Protein AF-J9ED72-F1 (afdb_monomer_lite)

Organism: Wuchereria bancrofti (NCBI:txid6293)

Foldseek 3Di:
DDPDPQDDDDDPDDACRRPPFDDQPQKDWDWWAFPVRKIWIWIWRDDDPDPDADEDEDDPPDAPVRPRTDDDTYIYTADPHDPIHDHGDPVVVVRRSVRRVPDDD

Sequence (105 aa):
MSIRNCLKRKDLRFGFEHQCAAEVFGIECFVTETEKKNHIACVFVRKVRPRYTLLFSHPNGSDISDHLVGLPNLHDAASGYGISDGNPSEKNMYSDITAVYKVNY

pLDDT: mean 75.43, std 14.71, range [35.56, 94.12]

Secondary structure (DSSP, 8-state):
-------S-S----GGGSTTSPP--SEEEEEEE-TTS-EEEEEEEPPSS-S--EE-PPPTT--GGGG-SS-SSEEE--TTSTT--S---HHHHHHHHHHHHTS--

Structure (mmCIF, N/CA/C/O backbone):
data_AF-J9ED72-F1
#
_entry.id   AF-J9ED72-F1
#
loop_
_atom_site.group_PDB
_atom_site.id
_atom_site.type_symbol
_atom_site.label_atom_id
_atom_site.label_alt_id
_atom_site.label_comp_id
_atom_site.label_asym_id
_atom_site.label_entity_id
_atom_site.label_seq_id
_atom_site.pdbx_PDB_ins_code
_atom_site.Cartn_x
_atom_site.Cartn_y
_atom_site.Cartn_z
_atom_site.occupancy
_atom_site.B_iso_or_equiv
_atom_site.auth_seq_id
_atom_site.auth_comp_id
_atom_site.auth_asym_id
_atom_site.auth_atom_id
_atom_site.pdbx_PDB_model_num
ATOM 1 N N . MET A 1 1 ? 9.053 -24.200 -8.624 1.00 40.50 1 MET A N 1
ATOM 2 C CA . MET A 1 1 ? 9.488 -23.899 -10.008 1.00 40.50 1 MET A CA 1
ATOM 3 C C . MET A 1 1 ? 11.011 -23.809 -9.997 1.00 40.50 1 MET A C 1
ATOM 5 O O . MET A 1 1 ? 11.548 -23.164 -9.110 1.00 40.50 1 MET A O 1
ATOM 9 N N . SER A 1 2 ? 11.705 -24.566 -10.850 1.00 35.56 2 SER A N 1
ATOM 10 C CA . SER A 1 2 ? 13.157 -24.816 -10.761 1.00 35.56 2 SER A CA 1
ATOM 11 C C . SER A 1 2 ? 13.991 -23.620 -11.253 1.00 35.56 2 SER A C 1
ATOM 13 O O . SER A 1 2 ? 13.996 -23.324 -12.446 1.00 35.56 2 SER A O 1
ATOM 15 N N . ILE A 1 3 ? 14.716 -22.953 -10.345 1.00 48.78 3 ILE A N 1
ATOM 16 C CA . ILE A 1 3 ? 15.674 -21.862 -10.623 1.00 48.78 3 ILE A CA 1
ATOM 17 C C . ILE A 1 3 ? 16.982 -22.474 -11.151 1.00 48.78 3 ILE A C 1
ATOM 19 O O . ILE A 1 3 ? 17.973 -22.555 -10.431 1.00 48.78 3 ILE A O 1
ATOM 23 N N . ARG A 1 4 ? 16.994 -23.012 -12.377 1.00 45.03 4 ARG A N 1
ATOM 24 C CA . ARG A 1 4 ? 18.213 -23.659 -12.914 1.00 45.03 4 ARG A CA 1
ATOM 25 C C . ARG A 1 4 ? 18.757 -23.124 -14.235 1.00 45.03 4 ARG A C 1
ATOM 27 O O . ARG A 1 4 ? 19.825 -23.567 -14.626 1.00 45.03 4 ARG A O 1
ATOM 34 N N . ASN A 1 5 ? 18.133 -22.133 -14.878 1.00 52.03 5 ASN A N 1
ATOM 35 C CA . ASN A 1 5 ? 18.563 -21.703 -16.223 1.00 52.03 5 ASN A CA 1
ATOM 36 C C . ASN A 1 5 ? 18.887 -20.205 -16.394 1.00 52.03 5 ASN A C 1
ATOM 38 O O . ASN A 1 5 ? 19.026 -19.750 -17.523 1.00 52.03 5 ASN A O 1
ATOM 42 N N . CYS A 1 6 ? 19.064 -19.426 -15.322 1.00 56.59 6 CYS A N 1
ATOM 43 C CA . CYS A 1 6 ? 19.207 -17.963 -15.433 1.00 56.59 6 CYS A CA 1
ATOM 44 C C . CYS A 1 6 ? 20.587 -17.451 -15.911 1.00 56.59 6 CYS A C 1
ATOM 46 O O . CYS A 1 6 ? 20.858 -16.261 -15.806 1.00 56.59 6 CYS A O 1
ATOM 48 N N . LEU A 1 7 ? 21.492 -18.304 -16.411 1.00 59.69 7 LEU A N 1
ATOM 49 C CA . LEU A 1 7 ? 22.860 -17.878 -16.738 1.00 59.69 7 LEU A CA 1
ATOM 50 C C . LEU A 1 7 ? 23.375 -18.456 -18.059 1.00 59.69 7 LEU A C 1
ATOM 52 O O . LEU A 1 7 ? 24.192 -19.373 -18.047 1.00 59.69 7 LEU A O 1
ATOM 56 N N . LYS A 1 8 ? 22.971 -17.870 -19.198 1.00 53.81 8 LYS A N 1
ATOM 57 C CA . LYS A 1 8 ? 23.763 -17.894 -20.448 1.00 53.81 8 LYS A CA 1
ATOM 58 C C . LYS A 1 8 ? 23.600 -16.599 -21.283 1.00 53.81 8 LYS A C 1
ATOM 60 O O . LYS A 1 8 ? 22.844 -16.579 -22.240 1.00 53.81 8 LYS A O 1
ATOM 65 N N . ARG A 1 9 ? 24.454 -15.606 -20.981 1.00 51.88 9 ARG A N 1
ATOM 66 C CA . ARG A 1 9 ? 24.963 -14.489 -21.831 1.00 51.88 9 ARG A CA 1
ATOM 67 C C . ARG A 1 9 ? 24.094 -13.248 -22.177 1.00 51.88 9 ARG A C 1
ATOM 69 O O . ARG A 1 9 ? 23.200 -13.331 -22.998 1.00 51.88 9 ARG A O 1
ATOM 76 N N . LYS A 1 10 ? 24.695 -12.100 -21.801 1.00 51.38 10 LYS A N 1
ATOM 77 C CA . LYS A 1 10 ? 25.096 -10.889 -22.578 1.00 51.38 10 LYS A CA 1
ATOM 78 C C . LYS A 1 10 ? 24.229 -9.624 -22.671 1.00 51.38 10 LYS A C 1
ATOM 80 O O . LYS A 1 10 ? 24.751 -8.626 -23.158 1.00 51.38 10 LYS A O 1
ATOM 85 N N . ASP A 1 11 ? 23.079 -9.561 -22.034 1.00 60.19 11 ASP A N 1
ATOM 86 C CA . ASP A 1 11 ? 22.399 -8.299 -21.733 1.00 60.19 11 ASP A CA 1
ATOM 87 C C . ASP A 1 11 ? 21.892 -8.352 -20.292 1.00 60.19 11 ASP A C 1
ATOM 89 O O . ASP A 1 11 ? 20.864 -8.948 -19.988 1.00 60.19 11 ASP A O 1
ATOM 93 N N . LEU A 1 12 ? 22.684 -7.802 -19.366 1.00 58.22 12 LEU A N 1
ATOM 94 C CA . LEU A 1 12 ? 22.321 -7.726 -17.951 1.00 58.22 12 LEU A CA 1
ATOM 95 C C . LEU A 1 12 ? 21.169 -6.731 -17.794 1.00 58.22 12 LEU A C 1
ATOM 97 O O . LEU A 1 12 ? 21.387 -5.545 -17.571 1.00 58.22 12 LEU A O 1
ATOM 101 N N . ARG A 1 13 ? 19.945 -7.224 -17.952 1.00 55.72 13 ARG A N 1
ATOM 102 C CA . ARG A 1 13 ? 18.727 -6.502 -17.595 1.00 55.72 13 ARG A CA 1
ATOM 103 C C . ARG A 1 13 ? 18.482 -6.700 -16.101 1.00 55.72 13 ARG A C 1
ATOM 105 O O . ARG A 1 13 ? 18.572 -7.824 -15.614 1.00 55.72 13 ARG A O 1
ATOM 112 N N . PHE A 1 14 ? 18.224 -5.629 -15.364 1.00 56.06 14 PHE A N 1
ATOM 113 C CA . PHE A 1 14 ? 17.979 -5.684 -13.920 1.00 56.06 14 PHE A CA 1
ATOM 114 C C . PHE A 1 14 ? 16.493 -5.434 -13.625 1.00 56.06 14 PHE A C 1
ATOM 116 O O . PHE A 1 14 ? 15.810 -4.750 -14.383 1.00 56.06 14 PHE A O 1
ATOM 123 N N . GLY A 1 15 ? 15.982 -6.009 -12.533 1.00 62.91 15 GLY A N 1
ATOM 124 C CA . GLY A 1 15 ? 14.592 -5.813 -12.104 1.00 62.91 15 GLY A CA 1
ATOM 125 C C . GLY A 1 15 ? 13.555 -6.340 -13.106 1.00 62.91 15 GLY A C 1
ATOM 126 O O . GLY A 1 15 ? 13.694 -7.449 -13.627 1.00 62.91 15 GLY A O 1
ATOM 127 N N . PHE A 1 16 ? 12.520 -5.537 -13.372 1.00 62.22 16 PHE A N 1
ATOM 128 C CA . PHE A 1 16 ? 11.388 -5.874 -14.251 1.00 62.22 16 PHE A CA 1
ATOM 129 C C . PHE A 1 16 ? 11.762 -6.045 -15.727 1.00 62.22 16 PHE A C 1
ATOM 131 O O . PHE A 1 16 ? 10.985 -6.604 -16.493 1.00 62.22 16 PHE A O 1
ATOM 138 N N . GLU A 1 17 ? 12.951 -5.602 -16.135 1.00 59.94 17 GLU A N 1
ATOM 139 C CA . GLU A 1 17 ? 13.418 -5.755 -17.514 1.00 59.94 17 GLU A CA 1
ATOM 140 C C . GLU A 1 17 ? 14.015 -7.144 -17.788 1.00 59.94 17 GLU A C 1
ATOM 142 O O . GLU A 1 17 ? 14.249 -7.503 -18.946 1.00 59.94 17 GLU A O 1
ATOM 147 N N . HIS A 1 18 ? 14.297 -7.938 -16.748 1.00 68.12 18 HIS A N 1
ATOM 148 C CA . HIS A 1 18 ? 14.902 -9.256 -16.912 1.00 68.12 18 HIS A CA 1
ATOM 149 C C . HIS A 1 18 ? 13.876 -10.277 -17.424 1.00 68.12 18 HIS A C 1
ATOM 151 O O . HIS A 1 18 ? 12.803 -10.429 -16.856 1.00 68.12 18 HIS A O 1
ATOM 157 N N . GLN A 1 19 ? 14.226 -11.069 -18.443 1.00 67.56 19 GLN A N 1
ATOM 158 C CA . GLN A 1 19 ? 13.319 -12.021 -19.116 1.00 67.56 19 GLN A CA 1
ATOM 159 C C . GLN A 1 19 ? 12.715 -13.105 -18.192 1.00 67.56 19 GLN A C 1
ATOM 161 O O . GLN A 1 19 ? 11.752 -13.776 -18.555 1.00 67.56 19 GLN A O 1
ATOM 166 N N . CYS A 1 20 ? 13.293 -13.315 -17.005 1.00 68.88 20 CYS A N 1
ATOM 167 C CA . CYS A 1 20 ? 12.741 -14.222 -15.992 1.00 68.88 20 CYS A CA 1
ATOM 168 C C . CYS A 1 20 ? 11.678 -13.576 -15.086 1.00 68.88 20 CYS A C 1
ATOM 170 O O . CYS A 1 20 ? 11.018 -14.299 -14.338 1.00 68.88 20 CYS A O 1
ATOM 172 N N . ALA A 1 21 ? 11.505 -12.253 -15.146 1.00 67.31 21 ALA A N 1
ATOM 173 C CA . ALA A 1 21 ? 10.415 -11.559 -14.482 1.00 67.31 21 ALA A CA 1
ATOM 174 C C . ALA A 1 21 ? 9.115 -11.852 -15.240 1.00 67.31 21 ALA A C 1
ATOM 176 O O . ALA A 1 21 ? 9.015 -11.641 -16.448 1.00 67.31 21 ALA A O 1
ATOM 177 N N . ALA A 1 22 ? 8.122 -12.391 -14.536 1.00 68.56 22 ALA A N 1
ATOM 178 C CA . ALA A 1 22 ? 6.802 -12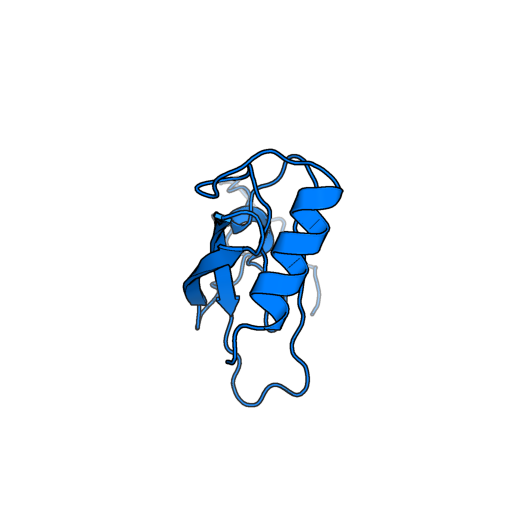.600 -15.109 1.00 68.56 22 ALA A CA 1
ATOM 179 C C . ALA A 1 22 ? 6.042 -11.270 -15.143 1.00 68.56 22 ALA A C 1
ATOM 181 O O . ALA A 1 22 ? 6.010 -10.562 -14.136 1.00 68.56 22 ALA A O 1
ATOM 182 N N . GLU A 1 23 ? 5.389 -10.964 -16.265 1.00 69.38 23 GLU A N 1
ATOM 183 C CA . GLU A 1 23 ? 4.449 -9.844 -16.324 1.00 69.38 23 GLU A CA 1
ATOM 184 C C . GLU A 1 23 ? 3.293 -10.058 -15.339 1.00 69.38 23 GLU A C 1
ATOM 186 O O . GLU A 1 23 ? 2.753 -11.161 -15.177 1.00 69.38 23 GLU A O 1
ATOM 191 N N . VAL A 1 24 ? 2.918 -8.979 -14.658 1.00 72.62 24 VAL A N 1
ATOM 192 C CA . VAL A 1 24 ? 1.874 -8.982 -13.637 1.00 72.62 24 VAL A CA 1
ATOM 193 C C . VAL A 1 24 ? 0.609 -8.402 -14.259 1.00 72.62 24 VAL A C 1
ATOM 195 O O . VAL A 1 24 ? 0.537 -7.220 -14.572 1.00 72.62 24 VAL A O 1
ATOM 198 N N . PHE A 1 25 ? -0.400 -9.251 -14.447 1.00 77.50 25 PHE A N 1
ATOM 199 C CA . PHE A 1 25 ? -1.703 -8.859 -14.991 1.00 77.50 25 PHE A CA 1
ATOM 200 C C . PHE A 1 25 ? -2.754 -8.692 -13.891 1.00 77.50 25 PHE A C 1
ATOM 202 O O . PHE A 1 25 ? -2.634 -9.285 -12.813 1.00 77.50 25 PHE A O 1
ATOM 209 N N . GLY A 1 26 ? -3.822 -7.954 -14.211 1.00 80.62 26 GLY A N 1
ATOM 210 C CA . GLY A 1 26 ? -4.944 -7.712 -13.298 1.00 80.62 26 GLY A CA 1
ATOM 211 C C . GLY A 1 26 ? -4.632 -6.668 -12.229 1.00 80.62 26 GLY A C 1
ATOM 212 O O . GLY A 1 26 ? -5.125 -6.784 -11.114 1.00 80.62 26 GLY A O 1
ATOM 213 N N . ILE A 1 27 ? -3.770 -5.703 -12.553 1.00 83.00 27 ILE A N 1
ATOM 214 C CA . ILE A 1 27 ? -3.402 -4.599 -11.669 1.00 83.00 27 ILE A CA 1
ATOM 215 C C . ILE A 1 27 ? -4.476 -3.512 -11.765 1.00 83.00 27 ILE A C 1
ATOM 217 O O . ILE A 1 27 ? -4.750 -2.998 -12.847 1.00 83.00 27 ILE A O 1
ATOM 221 N N . GLU A 1 28 ? -5.056 -3.154 -10.629 1.00 86.56 28 GLU A N 1
ATOM 222 C CA . GLU A 1 28 ? -5.952 -2.018 -10.448 1.00 86.56 28 GLU A CA 1
ATOM 223 C C . GLU A 1 28 ? -5.250 -1.004 -9.537 1.00 86.56 28 GLU A C 1
ATOM 225 O O . GLU A 1 28 ? -4.850 -1.342 -8.426 1.00 86.56 28 GLU A O 1
ATOM 230 N N . CYS A 1 29 ? -5.080 0.236 -9.993 1.00 86.50 29 CYS A N 1
ATOM 231 C CA . CYS A 1 29 ? -4.490 1.308 -9.188 1.00 86.50 29 CYS A CA 1
ATOM 232 C C . CYS A 1 29 ? -5.589 2.258 -8.718 1.00 86.50 29 CYS A C 1
ATOM 234 O O . CYS A 1 29 ? -6.460 2.638 -9.502 1.00 86.50 29 CYS A O 1
ATOM 236 N N . PHE A 1 30 ? -5.536 2.666 -7.456 1.00 88.62 30 PHE A N 1
ATOM 237 C CA . PHE A 1 30 ? -6.510 3.576 -6.866 1.00 88.62 30 PHE A CA 1
ATOM 238 C C . PHE A 1 30 ? -5.861 4.433 -5.782 1.00 88.62 30 PHE A C 1
ATOM 240 O O . PHE A 1 30 ? -4.733 4.189 -5.362 1.00 88.62 30 PHE A O 1
ATOM 247 N N . VAL A 1 31 ? -6.577 5.458 -5.335 1.00 90.69 31 VAL A N 1
ATOM 248 C CA . VAL A 1 31 ? -6.156 6.324 -4.233 1.00 90.69 31 VAL A CA 1
ATOM 249 C C . VAL A 1 31 ? -7.221 6.256 -3.154 1.00 90.69 31 VAL A C 1
ATOM 251 O O . VAL A 1 31 ? -8.412 6.301 -3.466 1.00 90.69 31 VAL A O 1
ATOM 254 N N . THR A 1 32 ? -6.806 6.156 -1.894 1.00 91.44 32 THR A N 1
ATOM 255 C CA . THR A 1 32 ? -7.720 6.239 -0.750 1.00 91.44 32 THR A CA 1
ATOM 256 C C . THR A 1 32 ? -7.334 7.384 0.172 1.00 91.44 32 THR A C 1
ATOM 258 O O . THR A 1 32 ? -6.155 7.695 0.342 1.00 91.44 32 THR A O 1
ATOM 261 N N . GLU A 1 33 ? -8.339 8.013 0.777 1.00 94.12 33 GLU A N 1
ATOM 262 C CA . GLU A 1 33 ? -8.136 8.985 1.848 1.00 94.12 33 GLU A CA 1
ATOM 263 C C . GLU A 1 33 ? -8.019 8.247 3.188 1.00 94.12 33 GLU A C 1
ATOM 265 O O . GLU A 1 33 ? -8.742 7.287 3.465 1.00 94.12 33 GLU A O 1
ATOM 270 N N . THR A 1 34 ? -7.096 8.704 4.024 1.00 94.06 34 THR A N 1
ATOM 271 C CA . THR A 1 34 ? -6.859 8.174 5.369 1.00 94.06 34 THR A CA 1
ATOM 272 C C . THR A 1 34 ? -7.593 8.991 6.430 1.00 94.06 34 THR A C 1
ATOM 274 O O . THR A 1 34 ? -7.985 10.135 6.201 1.00 94.06 34 THR A O 1
ATOM 277 N N . GLU A 1 35 ? -7.725 8.461 7.650 1.00 93.88 35 GLU A N 1
ATOM 278 C CA . GLU A 1 35 ? -8.326 9.205 8.776 1.00 93.88 35 GLU A CA 1
ATOM 279 C C . GLU A 1 35 ? -7.571 10.507 9.091 1.00 93.88 35 GLU A C 1
ATOM 281 O O . GLU A 1 35 ? -8.149 11.471 9.594 1.00 93.88 35 GLU A O 1
ATOM 286 N N . LYS A 1 36 ? -6.283 10.558 8.737 1.00 92.25 36 LYS A N 1
ATOM 287 C CA . LYS A 1 36 ? -5.424 11.736 8.862 1.00 92.25 36 LYS A CA 1
ATOM 288 C C . LYS A 1 36 ? -5.447 12.675 7.659 1.00 92.25 36 LYS A C 1
ATOM 290 O O . LYS A 1 36 ? -4.656 13.612 7.635 1.00 92.25 36 LYS A O 1
ATOM 295 N N . LYS A 1 37 ? -6.342 12.451 6.693 1.00 93.81 37 LYS A N 1
ATOM 296 C CA . LYS A 1 37 ? -6.493 13.274 5.483 1.00 93.81 37 LYS A CA 1
ATOM 297 C C . LYS A 1 37 ? -5.291 13.247 4.534 1.00 93.81 37 LYS A C 1
ATOM 299 O O . LYS A 1 37 ? -5.172 14.122 3.685 1.00 93.81 37 LYS A O 1
ATOM 304 N N . ASN A 1 38 ? -4.435 12.229 4.638 1.00 92.44 38 ASN A N 1
ATOM 305 C CA . ASN A 1 38 ? -3.471 11.921 3.580 1.00 92.44 38 ASN A CA 1
ATOM 306 C C . ASN A 1 38 ? -4.174 11.128 2.475 1.00 92.44 38 ASN A C 1
ATOM 308 O O . ASN A 1 38 ? -4.968 10.234 2.792 1.00 92.44 38 ASN A O 1
ATOM 312 N N . HIS A 1 39 ? -3.831 11.401 1.219 1.00 92.06 39 HIS A N 1
ATOM 313 C CA . HIS A 1 39 ? -4.163 10.541 0.090 1.00 92.06 39 HIS A CA 1
ATOM 314 C C . HIS A 1 39 ? -3.010 9.582 -0.167 1.00 92.06 39 HIS A C 1
ATOM 316 O O . HIS A 1 39 ? -1.870 10.008 -0.342 1.00 92.06 39 HIS A O 1
ATOM 322 N N . ILE A 1 40 ? -3.303 8.288 -0.201 1.00 91.81 40 ILE A N 1
ATOM 323 C CA . ILE A 1 40 ? -2.288 7.263 -0.435 1.00 91.81 40 ILE A CA 1
ATOM 324 C C . ILE A 1 40 ? -2.623 6.473 -1.692 1.00 91.81 40 ILE A C 1
ATOM 326 O O . ILE A 1 40 ? -3.767 6.054 -1.899 1.00 91.81 40 ILE A O 1
ATOM 330 N N . ALA A 1 41 ? -1.619 6.296 -2.546 1.00 89.25 41 ALA A N 1
ATOM 331 C CA . ALA A 1 41 ? -1.728 5.465 -3.729 1.00 89.25 41 ALA A CA 1
ATOM 332 C C . ALA A 1 41 ? -1.653 3.993 -3.339 1.00 89.25 41 ALA A C 1
ATOM 334 O O . ALA A 1 41 ? -0.813 3.589 -2.538 1.00 89.25 41 ALA A O 1
ATOM 335 N N . CYS A 1 42 ? -2.549 3.211 -3.925 1.00 87.44 42 CYS A N 1
ATOM 336 C CA . CYS A 1 42 ? -2.711 1.799 -3.658 1.00 87.44 42 CYS A CA 1
ATOM 337 C C . CYS A 1 42 ? -2.756 1.017 -4.965 1.00 87.44 42 CYS A C 1
ATOM 339 O O . CYS A 1 42 ? -3.295 1.475 -5.978 1.00 87.44 42 CYS A O 1
ATOM 341 N N . VAL A 1 43 ? -2.237 -0.203 -4.916 1.00 86.50 43 VAL A N 1
ATOM 342 C CA . VAL A 1 43 ? -2.329 -1.166 -6.012 1.00 86.50 43 VAL A CA 1
ATOM 343 C C . VAL A 1 43 ? -3.066 -2.397 -5.515 1.00 86.50 43 VAL A C 1
ATOM 345 O O . VAL A 1 43 ? -2.777 -2.874 -4.425 1.00 86.50 43 VAL A O 1
ATOM 348 N N . PHE A 1 44 ? -3.998 -2.909 -6.317 1.00 86.38 44 PHE A N 1
ATOM 349 C CA . PHE A 1 44 ? -4.672 -4.181 -6.114 1.00 86.38 44 PHE A CA 1
ATOM 350 C C . PHE A 1 44 ? -4.393 -5.132 -7.275 1.00 86.38 44 PHE A C 1
ATOM 352 O O . PHE A 1 44 ? -4.680 -4.821 -8.427 1.00 86.38 44 PHE A O 1
ATOM 359 N N . VAL A 1 45 ? -3.850 -6.315 -6.989 1.00 85.12 45 VAL A N 1
ATOM 360 C CA . VAL A 1 45 ? -3.601 -7.336 -8.022 1.00 85.12 45 VAL A CA 1
ATOM 361 C C . VAL A 1 45 ? -4.690 -8.400 -7.968 1.00 85.12 45 VAL A C 1
ATOM 363 O O . VAL A 1 45 ? -4.593 -9.340 -7.186 1.00 85.12 45 VAL A O 1
ATOM 366 N N . ARG A 1 46 ? -5.708 -8.314 -8.824 1.00 82.81 46 ARG A N 1
ATOM 367 C CA . ARG A 1 46 ? -6.814 -9.279 -8.833 1.00 82.81 46 ARG A CA 1
ATOM 368 C C . ARG A 1 46 ? -6.399 -10.608 -9.464 1.00 82.81 46 ARG A C 1
ATOM 370 O O . ARG A 1 46 ? -6.035 -10.680 -10.639 1.00 82.81 46 ARG A O 1
ATOM 377 N N . LYS A 1 47 ? -6.526 -11.707 -8.713 1.00 81.00 47 LYS A N 1
ATOM 378 C CA . LYS A 1 47 ? -6.409 -13.078 -9.243 1.00 81.00 47 LYS A CA 1
ATOM 379 C C . LYS A 1 47 ? -7.771 -13.735 -9.457 1.00 81.00 47 LYS A C 1
ATOM 381 O O . LYS A 1 47 ? -8.750 -13.442 -8.779 1.00 81.00 47 LYS A O 1
ATOM 386 N N . VAL A 1 48 ? -7.825 -14.673 -10.402 1.00 82.19 48 VAL A N 1
ATOM 387 C CA . VAL A 1 48 ? -9.023 -15.478 -10.671 1.00 82.19 48 VAL A CA 1
ATOM 388 C C . VAL A 1 48 ? -9.239 -16.451 -9.509 1.00 82.19 48 VAL A C 1
ATOM 390 O O . VAL A 1 48 ? -8.393 -17.310 -9.272 1.00 82.19 48 VAL A O 1
ATOM 393 N N . ARG A 1 49 ? -10.384 -16.340 -8.820 1.00 84.38 49 ARG A N 1
ATOM 394 C CA . ARG A 1 49 ? -10.787 -17.192 -7.678 1.00 84.38 49 ARG A CA 1
ATOM 395 C C . ARG A 1 49 ? -9.771 -17.175 -6.519 1.00 84.38 49 ARG A C 1
ATOM 397 O O . ARG A 1 49 ? -9.181 -18.212 -6.203 1.00 84.38 49 ARG A O 1
ATOM 404 N N . PRO A 1 50 ? -9.547 -16.016 -5.877 1.00 85.38 50 PRO A N 1
ATOM 405 C CA . PRO A 1 50 ? -8.602 -15.926 -4.777 1.00 85.38 50 PRO A CA 1
ATOM 406 C C . PRO A 1 50 ? -9.146 -16.667 -3.550 1.00 85.38 50 PRO A C 1
ATOM 408 O O . PRO A 1 50 ? -10.309 -16.517 -3.185 1.00 85.38 50 PRO A O 1
ATOM 411 N N . ARG A 1 51 ? -8.301 -17.473 -2.899 1.00 84.00 51 ARG A N 1
ATOM 412 C CA . ARG A 1 51 ? -8.635 -18.083 -1.599 1.00 84.00 51 ARG A CA 1
ATOM 413 C C . ARG A 1 51 ? -8.371 -17.126 -0.435 1.00 84.00 51 ARG A C 1
ATOM 415 O O . ARG A 1 51 ? -9.015 -17.235 0.601 1.00 84.00 51 ARG A O 1
ATOM 422 N N . TYR A 1 52 ? -7.413 -16.221 -0.619 1.00 83.19 52 TYR A N 1
ATOM 423 C CA . TYR A 1 52 ? -6.952 -15.262 0.376 1.00 83.19 52 TYR A CA 1
ATOM 424 C C . TYR A 1 52 ? -6.609 -13.932 -0.301 1.00 83.19 52 TYR A C 1
ATOM 426 O O . TYR A 1 52 ? -6.199 -13.915 -1.468 1.00 83.19 52 TYR A O 1
ATOM 434 N N . THR A 1 53 ? -6.731 -12.853 0.464 1.00 84.44 53 THR A N 1
ATOM 435 C CA . THR A 1 53 ? -6.294 -11.500 0.106 1.00 84.44 53 THR A CA 1
ATOM 436 C C . THR A 1 53 ? -5.173 -11.100 1.052 1.00 84.44 53 THR A C 1
ATOM 438 O O . THR A 1 53 ? -5.268 -11.374 2.251 1.00 84.44 53 THR A O 1
ATOM 441 N N . LEU A 1 54 ? -4.108 -10.497 0.525 1.00 84.06 54 LEU A N 1
ATOM 442 C CA . LEU A 1 54 ? -2.927 -10.145 1.299 1.00 84.06 54 LEU A CA 1
ATOM 443 C C . LEU A 1 54 ? -2.743 -8.624 1.299 1.00 84.06 54 LEU A C 1
ATOM 445 O O . LEU A 1 54 ? -2.496 -7.998 0.274 1.00 84.06 54 LEU A O 1
ATOM 449 N N . LEU A 1 55 ? -2.862 -8.029 2.480 1.00 86.12 55 LEU A N 1
ATOM 450 C CA . LEU A 1 55 ? -2.460 -6.647 2.710 1.00 86.12 55 LEU A CA 1
ATOM 451 C C . LEU A 1 55 ? -0.969 -6.651 3.051 1.00 86.12 55 LEU A C 1
ATOM 453 O O . LEU A 1 55 ? -0.553 -7.348 3.978 1.00 86.12 55 LEU A O 1
ATOM 457 N N . PHE A 1 56 ? -0.169 -5.915 2.297 1.00 83.62 56 PHE A N 1
ATOM 458 C CA . PHE A 1 56 ? 1.271 -5.817 2.487 1.00 83.62 56 PHE A CA 1
ATOM 459 C C . PHE A 1 56 ? 1.689 -4.367 2.384 1.00 83.62 56 PHE A C 1
ATOM 461 O O . PHE A 1 56 ? 1.272 -3.667 1.484 1.00 83.62 56 PHE A O 1
ATOM 468 N N . SER A 1 57 ? 2.520 -3.936 3.320 1.00 80.75 57 SER A N 1
ATOM 469 C CA . SER A 1 57 ? 3.172 -2.637 3.273 1.00 80.75 57 SER A CA 1
ATOM 470 C C . SER A 1 57 ? 4.615 -2.825 2.823 1.00 80.75 57 SER A C 1
ATOM 472 O O . SER A 1 57 ? 5.332 -3.623 3.445 1.00 80.75 57 SER A O 1
ATOM 474 N N . HIS A 1 58 ? 5.067 -2.092 1.811 1.00 80.31 58 HIS A N 1
ATOM 475 C CA . HIS A 1 58 ? 6.466 -2.155 1.397 1.00 80.31 58 HIS A CA 1
ATOM 476 C C . HIS A 1 58 ? 7.425 -1.712 2.528 1.00 80.31 58 HIS A C 1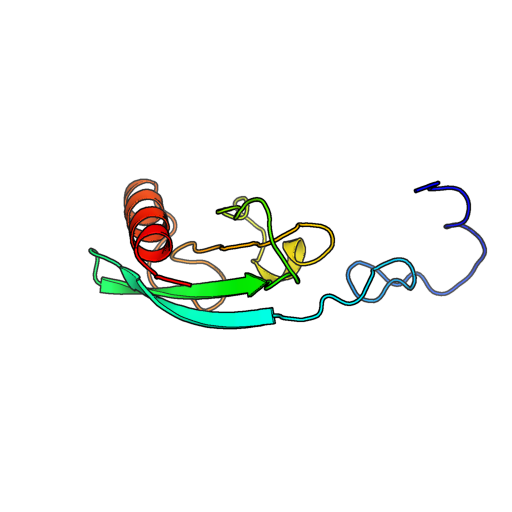
ATOM 478 O O . HIS A 1 58 ? 7.073 -0.905 3.396 1.00 80.31 58 HIS A O 1
ATOM 484 N N . PRO A 1 59 ? 8.669 -2.224 2.552 1.00 77.94 59 PRO A N 1
ATOM 485 C CA . PRO A 1 59 ? 9.679 -1.768 3.497 1.00 77.94 59 PRO A CA 1
ATOM 486 C C . PRO A 1 59 ? 10.156 -0.341 3.182 1.00 77.94 59 PRO A C 1
ATOM 488 O O . PRO A 1 59 ? 10.086 0.139 2.045 1.00 77.94 59 PRO A O 1
ATOM 491 N N . ASN A 1 60 ? 10.700 0.328 4.203 1.00 79.06 60 ASN A N 1
ATOM 492 C CA . ASN A 1 60 ? 11.313 1.648 4.056 1.00 79.06 60 ASN A CA 1
ATOM 493 C C . ASN A 1 60 ? 12.431 1.623 2.997 1.00 79.06 60 ASN A C 1
ATOM 495 O O . ASN A 1 60 ? 13.241 0.697 2.967 1.00 79.06 60 ASN A O 1
ATOM 499 N N . GLY A 1 61 ? 12.498 2.672 2.176 1.00 75.25 61 GLY A N 1
ATOM 500 C CA . GLY A 1 61 ? 13.532 2.846 1.155 1.00 75.25 61 GLY A CA 1
ATOM 501 C C . GLY A 1 61 ? 13.286 2.059 -0.132 1.00 75.25 61 GLY A C 1
ATOM 502 O O . GLY A 1 61 ? 14.208 1.930 -0.931 1.00 75.25 61 GLY A O 1
ATOM 503 N N . SER A 1 62 ? 12.072 1.544 -0.329 1.00 75.38 62 SER A N 1
ATOM 504 C CA . SER A 1 62 ? 11.618 0.950 -1.591 1.00 75.38 62 SER A CA 1
ATOM 505 C C . SER A 1 62 ? 10.303 1.578 -2.034 1.00 75.38 62 SER A C 1
ATOM 507 O O . SER A 1 62 ? 9.600 2.160 -1.204 1.00 75.38 62 SER A O 1
ATOM 509 N N . ASP A 1 63 ? 10.002 1.481 -3.325 1.00 72.44 63 ASP A N 1
ATOM 510 C CA . ASP A 1 63 ? 8.723 1.901 -3.888 1.00 72.44 63 ASP A CA 1
ATOM 511 C C . ASP A 1 63 ? 7.797 0.692 -4.079 1.00 72.44 63 ASP A C 1
ATOM 513 O O . ASP A 1 63 ? 8.242 -0.443 -4.252 1.00 72.44 63 ASP A O 1
ATOM 517 N N . ILE A 1 64 ? 6.488 0.935 -4.074 1.00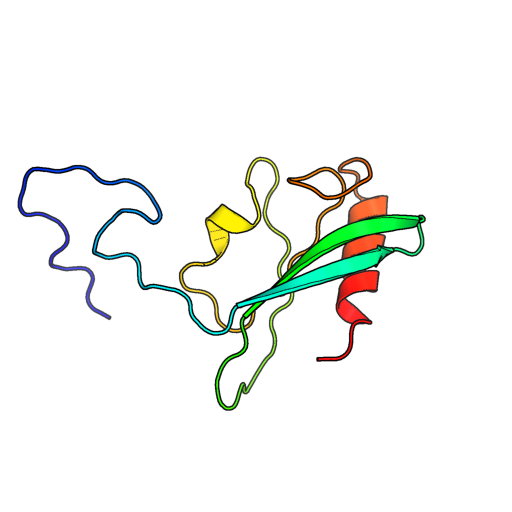 71.81 64 ILE A N 1
ATOM 518 C CA . ILE A 1 64 ? 5.469 -0.096 -4.309 1.00 71.81 64 ILE A CA 1
ATOM 519 C C . ILE A 1 64 ? 5.697 -0.849 -5.623 1.00 71.81 64 ILE A C 1
ATOM 521 O O . ILE A 1 64 ? 5.484 -2.063 -5.695 1.00 71.81 64 ILE A O 1
ATOM 525 N N . SER A 1 65 ? 6.165 -0.143 -6.656 1.00 71.50 65 SER A N 1
ATOM 526 C CA . SER A 1 65 ? 6.434 -0.737 -7.958 1.00 71.50 65 SER A CA 1
ATOM 527 C C . SER A 1 65 ? 7.508 -1.817 -7.892 1.00 71.50 65 SER A C 1
ATOM 529 O O . SER A 1 65 ? 7.391 -2.779 -8.644 1.00 71.50 65 SER A O 1
ATOM 531 N N . ASP A 1 66 ? 8.450 -1.749 -6.940 1.00 72.44 66 ASP A N 1
ATOM 532 C CA . ASP A 1 66 ? 9.548 -2.711 -6.766 1.00 72.44 66 ASP A CA 1
ATOM 533 C C . ASP A 1 66 ? 9.074 -4.116 -6.352 1.00 72.44 66 ASP A C 1
ATOM 535 O O . ASP A 1 66 ? 9.776 -5.104 -6.587 1.00 72.44 66 ASP A O 1
ATOM 539 N N . HIS A 1 67 ? 7.871 -4.237 -5.777 1.00 74.62 67 HIS A N 1
ATOM 540 C CA . HIS A 1 67 ? 7.377 -5.482 -5.162 1.00 74.62 67 HIS A CA 1
ATOM 541 C C . HIS A 1 67 ? 6.222 -6.148 -5.918 1.00 74.62 67 HIS A C 1
ATOM 543 O O . HIS A 1 67 ? 5.670 -7.149 -5.458 1.00 74.62 67 HIS A O 1
ATOM 549 N N . LEU A 1 68 ? 5.847 -5.642 -7.097 1.00 69.62 68 LEU A N 1
ATOM 550 C CA . LEU A 1 68 ? 4.688 -6.157 -7.838 1.00 69.62 68 LEU A CA 1
ATOM 551 C C . LEU A 1 68 ? 4.892 -7.576 -8.404 1.00 69.62 68 LEU A C 1
ATOM 553 O O . LEU A 1 68 ? 3.915 -8.284 -8.664 1.00 69.62 68 LEU A O 1
ATOM 557 N N . VAL A 1 69 ? 6.137 -8.036 -8.578 1.00 64.50 69 VAL A N 1
ATOM 558 C CA . VAL A 1 69 ? 6.439 -9.370 -9.125 1.00 64.50 69 VAL A CA 1
ATOM 559 C C . VAL A 1 69 ? 6.410 -10.448 -8.038 1.00 64.50 69 VAL A C 1
ATOM 561 O O . VAL A 1 69 ? 7.215 -10.458 -7.114 1.00 64.50 69 VAL A O 1
ATOM 564 N N . GLY A 1 70 ? 5.531 -11.441 -8.215 1.00 57.19 70 GLY A N 1
ATOM 565 C CA . GLY A 1 70 ? 5.588 -12.720 -7.492 1.00 57.19 70 GLY A CA 1
ATOM 566 C C . GLY A 1 70 ? 4.635 -12.889 -6.303 1.00 57.19 70 GLY A C 1
ATOM 567 O O . GLY A 1 70 ? 4.582 -13.988 -5.751 1.00 57.19 70 GLY A O 1
ATOM 568 N N . LEU A 1 71 ? 3.840 -11.877 -5.940 1.00 53.59 71 LEU A N 1
ATOM 569 C CA . LEU A 1 71 ? 2.890 -11.954 -4.819 1.00 53.59 71 LEU A CA 1
ATOM 570 C C . LEU A 1 71 ? 1.423 -12.093 -5.290 1.00 53.59 71 LEU A C 1
ATOM 572 O O . LEU A 1 71 ? 0.995 -11.403 -6.219 1.00 53.59 71 LEU A O 1
ATOM 576 N N . PRO A 1 72 ? 0.620 -12.995 -4.689 1.00 45.94 72 PRO A N 1
ATOM 577 C CA . PRO A 1 72 ? -0.812 -13.079 -4.963 1.00 45.94 72 PRO A CA 1
ATOM 578 C C . PRO A 1 72 ? -1.602 -12.035 -4.149 1.00 45.94 72 PRO A C 1
ATOM 580 O O . PRO A 1 72 ? -1.525 -12.033 -2.926 1.00 45.94 72 PRO A O 1
ATOM 583 N N . ASN A 1 73 ? -2.411 -11.216 -4.839 1.00 52.81 73 ASN A N 1
ATOM 584 C CA . ASN A 1 73 ? -3.374 -10.250 -4.282 1.00 52.81 73 ASN A CA 1
ATOM 585 C C . ASN A 1 73 ? -2.785 -9.271 -3.267 1.00 52.81 73 ASN A C 1
ATOM 587 O O . ASN A 1 73 ? -3.110 -9.348 -2.086 1.00 52.81 73 ASN A O 1
ATOM 591 N N . LEU A 1 74 ? -1.941 -8.367 -3.762 1.00 54.75 74 LEU A N 1
ATOM 592 C CA . LEU A 1 74 ? -1.317 -7.296 -2.998 1.00 54.75 74 LEU A CA 1
ATOM 593 C C . LEU A 1 74 ? -2.275 -6.111 -2.841 1.00 54.75 74 LEU A C 1
ATOM 595 O O . LEU A 1 74 ? -2.826 -5.676 -3.844 1.00 54.75 74 LEU A O 1
ATOM 599 N N . HIS A 1 75 ? -2.425 -5.601 -1.621 1.00 56.00 75 HIS A N 1
ATOM 600 C CA . HIS A 1 75 ? -2.830 -4.223 -1.334 1.00 56.00 75 HIS A CA 1
ATOM 601 C C . HIS A 1 75 ? -1.678 -3.556 -0.586 1.00 56.00 75 HIS A C 1
ATOM 603 O O . HIS A 1 75 ? -1.217 -4.154 0.379 1.00 56.00 75 HIS A O 1
ATOM 609 N N . ASP A 1 76 ? -1.225 -2.375 -0.997 1.00 61.66 76 ASP A N 1
ATOM 610 C CA . ASP A 1 76 ? -0.107 -1.663 -0.357 1.00 61.66 76 ASP A CA 1
ATOM 611 C C . ASP A 1 76 ? -0.367 -0.155 -0.333 1.00 61.66 76 ASP A C 1
ATOM 613 O O . ASP A 1 76 ? -1.051 0.363 -1.213 1.00 61.66 76 ASP A O 1
ATOM 617 N N . ALA A 1 77 ? 0.091 0.501 0.732 1.00 59.62 77 ALA A N 1
ATOM 618 C CA . ALA A 1 77 ? -0.262 1.854 1.135 1.00 59.62 77 ALA A CA 1
ATOM 619 C C . ALA A 1 77 ? 0.718 2.366 2.198 1.00 59.62 77 ALA A C 1
ATOM 621 O O . ALA A 1 77 ? 0.658 1.948 3.358 1.00 59.62 77 ALA A O 1
ATOM 622 N N . ALA A 1 78 ? 1.576 3.314 1.828 1.00 66.06 78 ALA A N 1
ATOM 623 C CA . ALA A 1 78 ? 2.405 4.028 2.790 1.00 66.06 78 ALA A CA 1
ATOM 624 C C . ALA A 1 78 ? 2.441 5.529 2.474 1.00 66.06 78 ALA A C 1
ATOM 626 O O . ALA A 1 78 ? 2.828 5.950 1.382 1.00 66.06 78 ALA A O 1
ATOM 627 N N . SER A 1 79 ? 2.050 6.343 3.455 1.00 64.88 79 SER A N 1
ATOM 628 C CA . SER A 1 79 ? 2.185 7.800 3.427 1.00 64.88 79 SER A CA 1
ATOM 629 C C . SER A 1 79 ? 3.656 8.206 3.296 1.00 64.88 79 SER A C 1
ATOM 631 O O . SER A 1 79 ? 4.514 7.714 4.035 1.00 64.88 79 SER A O 1
ATOM 633 N N . GLY A 1 80 ? 3.936 9.174 2.422 1.00 61.78 80 GLY A N 1
ATOM 634 C CA . GLY A 1 80 ? 5.276 9.731 2.218 1.00 61.78 80 GLY A CA 1
ATOM 635 C C . GLY A 1 80 ? 6.201 8.915 1.309 1.00 61.78 80 GLY A C 1
ATOM 636 O O . GLY A 1 80 ? 7.407 9.163 1.311 1.00 61.78 80 GLY A O 1
ATOM 637 N N . TYR A 1 81 ? 5.658 7.971 0.535 1.00 73.38 81 TYR A N 1
ATOM 638 C CA . TYR A 1 81 ? 6.383 7.233 -0.504 1.00 73.38 81 TYR A CA 1
ATOM 639 C C . TYR A 1 81 ? 5.687 7.343 -1.862 1.00 73.38 81 TYR A C 1
ATOM 641 O O . TYR A 1 81 ? 4.459 7.415 -1.949 1.00 73.38 81 TYR A O 1
ATOM 649 N N . GLY A 1 82 ? 6.486 7.346 -2.932 1.00 78.56 82 GLY A N 1
ATOM 650 C CA . GLY A 1 82 ? 5.998 7.473 -4.302 1.00 78.56 82 GLY A CA 1
ATOM 651 C C . GLY A 1 82 ? 5.189 8.757 -4.503 1.00 78.56 82 GLY A C 1
ATOM 652 O O . GLY 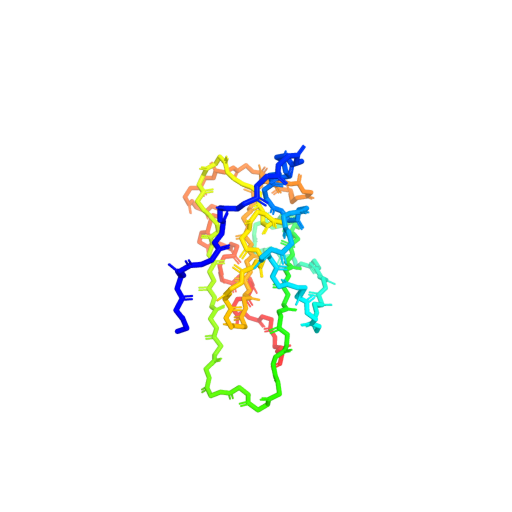A 1 82 ? 5.687 9.859 -4.280 1.00 78.56 82 GLY A O 1
ATOM 653 N N . ILE A 1 83 ? 3.933 8.598 -4.927 1.00 82.69 83 ILE A N 1
ATOM 654 C CA . ILE A 1 83 ? 2.981 9.701 -5.143 1.00 82.69 83 ILE A CA 1
ATOM 655 C C . ILE A 1 83 ? 2.038 9.939 -3.948 1.00 82.69 83 ILE A C 1
ATOM 657 O O . ILE A 1 83 ? 1.102 10.724 -4.070 1.00 82.69 83 ILE A O 1
ATOM 661 N N . SER A 1 84 ? 2.233 9.233 -2.830 1.00 84.62 84 SER A N 1
ATOM 662 C CA . SER A 1 84 ? 1.377 9.333 -1.643 1.00 84.62 84 SER A CA 1
ATOM 663 C C . SER A 1 84 ? 1.726 10.550 -0.786 1.00 84.62 84 SER A C 1
ATOM 665 O O . SER A 1 84 ? 2.897 10.830 -0.527 1.00 84.62 84 SER A O 1
ATOM 667 N N . ASP A 1 85 ? 0.698 11.222 -0.270 1.00 87.62 85 ASP A N 1
ATOM 668 C CA . ASP A 1 85 ? 0.829 12.353 0.647 1.00 87.62 85 ASP A CA 1
ATOM 669 C C . ASP A 1 85 ? 1.360 11.925 2.029 1.00 87.62 85 ASP A C 1
ATOM 671 O O . ASP A 1 85 ? 1.406 10.748 2.395 1.00 87.62 85 ASP A O 1
ATOM 675 N N . GLY A 1 86 ? 1.694 12.920 2.853 1.00 87.44 86 GLY A N 1
ATOM 676 C CA . GLY A 1 86 ? 2.058 12.732 4.253 1.00 87.44 86 GLY A CA 1
ATOM 677 C C . GLY A 1 86 ? 3.543 12.440 4.468 1.00 87.44 86 GLY A C 1
ATOM 678 O O . GLY A 1 86 ? 4.368 12.554 3.571 1.00 87.44 86 GLY A O 1
ATOM 679 N N . ASN A 1 87 ? 3.893 12.103 5.710 1.00 89.06 87 ASN A N 1
ATOM 680 C CA . ASN A 1 87 ? 5.259 11.749 6.098 1.00 89.06 87 ASN A CA 1
ATOM 681 C C . ASN A 1 87 ? 5.315 10.309 6.620 1.00 89.06 87 ASN A C 1
ATOM 683 O O . ASN A 1 87 ? 4.367 9.888 7.302 1.00 89.06 87 ASN A O 1
ATOM 687 N N . PRO A 1 88 ? 6.434 9.597 6.406 1.00 85.81 88 PRO A N 1
ATOM 688 C CA . PRO A 1 88 ? 6.622 8.245 6.906 1.00 85.81 88 PRO A CA 1
ATOM 689 C C . PRO A 1 88 ? 6.780 8.285 8.427 1.00 85.81 88 PRO A C 1
ATOM 691 O O . PRO A 1 88 ? 7.837 8.592 8.976 1.00 85.81 88 PRO A O 1
ATOM 694 N N . SER A 1 89 ? 5.687 8.019 9.133 1.00 88.44 89 SER A N 1
ATOM 695 C CA . SER A 1 89 ? 5.668 7.931 10.589 1.00 88.44 89 SER A CA 1
ATOM 696 C C . SER A 1 89 ? 4.821 6.748 11.013 1.00 88.44 89 SER A C 1
ATOM 698 O O . SER A 1 89 ? 3.829 6.424 10.362 1.00 88.44 89 SER A O 1
ATOM 700 N N . GLU A 1 90 ? 5.170 6.142 12.143 1.00 88.31 90 GLU A N 1
ATOM 701 C CA . GLU A 1 90 ? 4.460 4.981 12.686 1.00 88.31 90 GLU A CA 1
ATOM 702 C C . GLU A 1 90 ? 2.947 5.240 12.804 1.00 88.31 90 GLU A C 1
ATOM 704 O O . GLU A 1 90 ? 2.117 4.443 12.378 1.00 88.31 90 GLU A O 1
ATOM 709 N N . LYS A 1 91 ? 2.571 6.430 13.287 1.00 90.69 91 LYS A N 1
ATOM 710 C CA . LYS A 1 91 ? 1.163 6.816 13.424 1.00 90.69 91 LYS A CA 1
ATOM 711 C C . LYS A 1 91 ? 0.443 6.990 12.085 1.00 90.69 91 LYS A C 1
ATOM 713 O O . LYS A 1 91 ? -0.777 6.873 12.062 1.00 90.69 91 LYS A O 1
ATOM 718 N N . ASN A 1 92 ? 1.141 7.394 11.023 1.00 90.56 92 ASN A N 1
ATOM 719 C CA . ASN A 1 92 ? 0.536 7.476 9.691 1.00 90.56 92 ASN A CA 1
ATOM 720 C C . ASN A 1 92 ? 0.379 6.072 9.112 1.00 90.56 92 ASN A C 1
ATOM 722 O O . ASN A 1 92 ? -0.720 5.743 8.696 1.00 90.56 92 ASN A O 1
ATOM 726 N N . MET A 1 93 ? 1.390 5.212 9.260 1.00 88.12 93 MET A N 1
ATOM 727 C CA . MET A 1 93 ? 1.340 3.815 8.818 1.00 88.12 93 MET A CA 1
ATOM 728 C C . MET A 1 93 ? 0.097 3.078 9.343 1.00 88.12 93 MET A C 1
ATOM 730 O O . MET A 1 93 ? -0.615 2.435 8.579 1.00 88.12 93 MET A O 1
ATOM 734 N N . TYR A 1 94 ? -0.232 3.215 10.635 1.00 90.88 94 TYR A N 1
ATOM 735 C CA . TYR A 1 94 ? -1.451 2.601 11.182 1.00 90.88 94 TYR A CA 1
ATOM 736 C C . TYR A 1 94 ? -2.741 3.142 10.542 1.00 90.88 94 TYR A C 1
ATOM 738 O O . TYR A 1 94 ? -3.688 2.385 10.316 1.00 90.88 94 TYR A O 1
ATOM 746 N N . SER A 1 95 ? -2.783 4.444 10.243 1.00 92.69 95 SER A N 1
ATOM 747 C CA . SER A 1 95 ? -3.917 5.088 9.570 1.00 92.69 95 SER A CA 1
ATOM 748 C C . SER A 1 95 ? -4.033 4.639 8.110 1.00 92.69 95 SER A C 1
ATOM 750 O O . SER A 1 95 ? -5.145 4.454 7.622 1.00 92.69 95 SER A O 1
ATOM 752 N N . ASP A 1 96 ? -2.905 4.438 7.435 1.00 91.50 96 ASP A N 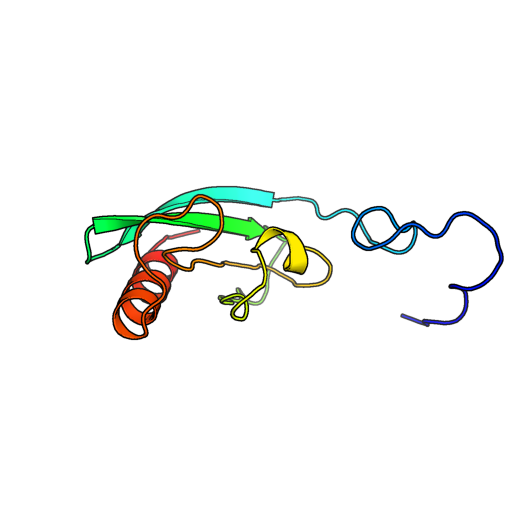1
ATOM 753 C CA . ASP A 1 96 ? -2.825 4.000 6.042 1.00 91.50 96 ASP A CA 1
ATOM 754 C C . ASP A 1 96 ? -3.332 2.561 5.897 1.00 91.50 96 ASP A C 1
ATOM 756 O O . ASP A 1 96 ? -4.257 2.294 5.129 1.00 91.50 96 ASP A O 1
ATOM 760 N N . ILE A 1 97 ? -2.811 1.651 6.730 1.00 90.50 97 ILE A N 1
ATOM 761 C CA . ILE A 1 97 ? -3.234 0.243 6.798 1.00 90.50 97 ILE A CA 1
ATOM 762 C C . ILE A 1 97 ? -4.738 0.147 7.070 1.00 90.50 97 ILE A C 1
ATOM 764 O O . ILE A 1 97 ? -5.448 -0.622 6.423 1.00 90.50 97 ILE A O 1
ATOM 768 N N . THR A 1 98 ? -5.237 0.950 8.013 1.00 91.88 98 THR A N 1
ATOM 769 C CA . THR A 1 98 ? -6.664 0.978 8.356 1.00 91.88 98 THR A CA 1
ATOM 770 C C . THR A 1 98 ? -7.515 1.481 7.193 1.00 91.88 98 THR A C 1
ATOM 772 O O . THR A 1 98 ? -8.586 0.927 6.945 1.00 91.88 98 THR A O 1
ATOM 775 N N . ALA A 1 99 ? -7.058 2.514 6.479 1.00 92.25 99 ALA A N 1
ATOM 776 C CA . ALA A 1 99 ? -7.763 3.049 5.321 1.00 92.25 99 ALA A CA 1
ATOM 777 C C . ALA A 1 99 ? -7.899 1.986 4.230 1.00 92.25 99 ALA A C 1
ATOM 779 O O . ALA A 1 99 ? -9.014 1.722 3.789 1.00 92.25 99 ALA A O 1
ATOM 780 N N . VAL A 1 100 ? -6.805 1.306 3.875 1.00 90.69 100 VAL A N 1
ATOM 781 C CA . VAL A 1 100 ? -6.827 0.255 2.847 1.00 90.69 100 VAL A CA 1
ATOM 782 C C . VAL A 1 100 ? -7.653 -0.950 3.260 1.00 90.69 100 VAL A C 1
ATOM 784 O O . VAL A 1 100 ? -8.417 -1.462 2.449 1.00 90.69 100 VAL A O 1
ATOM 787 N N . TYR A 1 101 ? -7.575 -1.373 4.523 1.00 89.00 101 TYR A N 1
ATOM 788 C CA . TYR A 1 101 ? -8.390 -2.481 5.024 1.00 89.00 101 TYR A CA 1
ATOM 789 C C . TYR A 1 101 ? -9.902 -2.221 4.899 1.00 89.00 101 TYR A C 1
ATOM 791 O O . TYR A 1 101 ? -10.682 -3.157 4.742 1.00 89.00 101 TYR A O 1
ATOM 799 N N . LYS A 1 102 ? -10.327 -0.954 4.963 1.00 88.81 102 LYS A N 1
ATOM 800 C CA . LYS A 1 102 ? -11.734 -0.551 4.814 1.00 88.81 102 LYS A CA 1
ATOM 801 C C . LYS A 1 102 ? -12.180 -0.440 3.351 1.00 88.81 102 LYS A C 1
ATOM 803 O O . LYS A 1 102 ? -13.382 -0.318 3.108 1.00 88.81 102 LYS A O 1
ATOM 808 N N . VAL A 1 103 ? -11.259 -0.463 2.385 1.00 84.38 103 VAL A N 1
ATOM 809 C CA . VAL A 1 103 ? -11.609 -0.428 0.960 1.00 84.38 103 VAL A CA 1
ATOM 810 C C . VAL A 1 103 ? -12.142 -1.801 0.549 1.00 84.38 103 VAL A C 1
ATOM 812 O O . VAL A 1 103 ? -11.415 -2.790 0.542 1.00 84.38 103 VAL A O 1
ATOM 815 N N . ASN A 1 104 ? -13.432 -1.865 0.216 1.00 64.31 104 ASN A N 1
ATOM 816 C CA . ASN A 1 104 ? -14.074 -3.097 -0.248 1.00 64.31 104 ASN 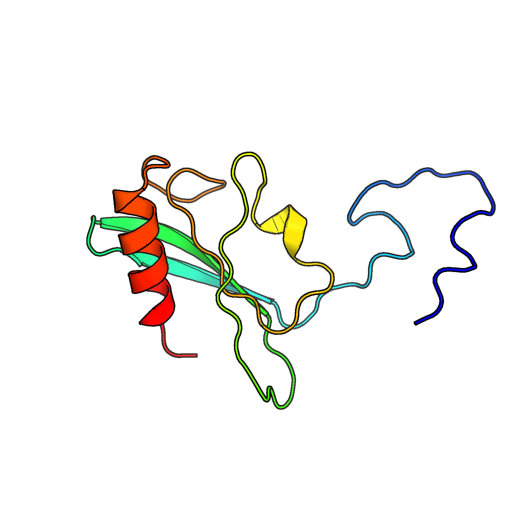A CA 1
ATOM 817 C C . ASN A 1 104 ? -13.694 -3.405 -1.707 1.00 64.31 104 ASN A C 1
ATOM 819 O O . ASN A 1 104 ? -13.910 -2.563 -2.580 1.00 64.31 104 ASN A O 1
ATOM 823 N N . TYR A 1 105 ? -13.214 -4.630 -1.960 1.00 59.81 105 TYR A N 1
ATOM 824 C CA . TYR A 1 105 ? -12.840 -5.174 -3.277 1.00 59.81 105 TYR A CA 1
ATOM 825 C C . TYR A 1 105 ? -13.384 -6.581 -3.542 1.00 59.81 105 TYR A C 1
ATOM 827 O O . TYR A 1 105 ? -13.632 -7.314 -2.558 1.00 59.81 105 TYR A O 1
#

Radius of gyration: 16.0 Å; chains: 1; bounding box: 39×38×36 Å